Protein AF-A0A7S1F2A9-F1 (afdb_monomer_lite)

Foldseek 3Di:
DLLLPDVSVLVVVLCVVQVKDKAWFAPPRPQQDVVSPDTDPDPTDIDIGDDPVRLVSSLSSVLSSVVSVVVVVVVVCVVCVVVVHDDDDDPDADEDDDPVNCVSNPCSCVPGHHPPDDPPPDD

Organism: Noctiluca scintillans (NCBI:txid2966)

InterPro domains:
  IPR036612 K Homology domain, type 1 superfamily [G3DSA:3.30.1370.10] (1-84)
  IPR036612 K Homology domain, typ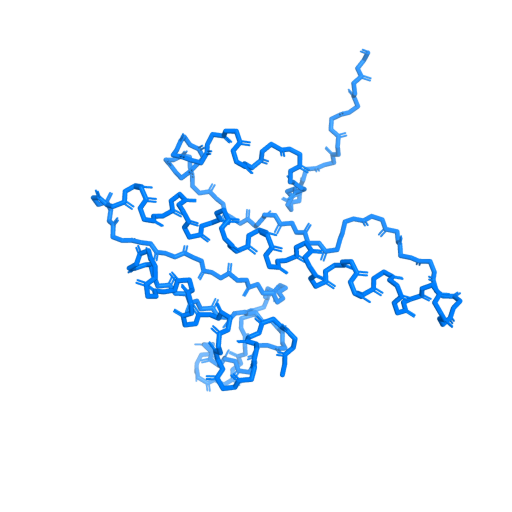e 1 superfamily [SSF54791] (2-54)
  IPR055256 KHDC4/BBP-like, KH-domain type I [PF22675] (3-65)

Radius of gyration: 15.64 Å; chains: 1; bounding box: 41×39×34 Å

Secondary structure (DSSP, 8-state):
-TTT-GGGHHHHHHHHHH--EEEEESTTS--EEETTTEE-SS-SEEEEE--TT-HHHHHHHHHHHHHHHHHHHHHHHHHHHHTTPPPPS-S--B----HHHHHHHGGGGTT--BTT-------

Structure (mmCIF, N/CA/C/O backbone):
data_AF-A0A7S1F2A9-F1
#
_entry.id   AF-A0A7S1F2A9-F1
#
loop_
_atom_site.group_PDB
_atom_site.id
_atom_site.type_symbol
_atom_site.label_atom_id
_atom_site.label_alt_id
_atom_site.label_comp_id
_atom_site.label_asym_id
_atom_site.label_entity_id
_atom_site.label_seq_id
_atom_site.pdbx_PDB_ins_code
_atom_site.Cartn_x
_atom_site.Cartn_y
_atom_site.Cartn_z
_atom_site.occupancy
_atom_site.B_iso_or_equiv
_atom_site.auth_seq_id
_atom_site.auth_comp_id
_atom_site.auth_asym_id
_atom_site.auth_atom_id
_atom_site.pdbx_PDB_model_num
ATOM 1 N N . PRO A 1 1 ? -2.656 -9.275 13.734 1.00 61.94 1 PRO A N 1
ATOM 2 C CA . PRO A 1 1 ? -2.712 -7.914 13.134 1.00 61.94 1 PRO A CA 1
ATOM 3 C C . PRO A 1 1 ? -3.602 -7.913 11.879 1.00 61.94 1 PRO A C 1
ATOM 5 O O . PRO A 1 1 ? -3.447 -8.813 11.061 1.00 61.94 1 PRO A O 1
ATOM 8 N N . MET A 1 2 ? -4.548 -6.971 11.740 1.00 77.06 2 MET A N 1
ATOM 9 C CA . MET A 1 2 ? -5.568 -7.022 10.669 1.00 77.06 2 MET A CA 1
ATOM 10 C C . MET A 1 2 ? -5.005 -6.818 9.255 1.00 77.06 2 MET A C 1
ATOM 12 O O . MET A 1 2 ? -5.494 -7.455 8.331 1.00 77.06 2 MET A O 1
ATOM 16 N N . LEU A 1 3 ? -3.965 -5.991 9.105 1.00 78.06 3 LEU A N 1
ATOM 17 C CA . LEU A 1 3 ? -3.303 -5.735 7.816 1.00 78.06 3 LEU A CA 1
ATOM 18 C C . LEU A 1 3 ? -2.425 -6.908 7.362 1.00 78.06 3 LEU A C 1
ATOM 20 O O . LEU A 1 3 ? -2.520 -7.373 6.235 1.00 78.06 3 LEU A O 1
ATOM 24 N N . ILE A 1 4 ? -1.581 -7.414 8.264 1.00 81.94 4 ILE A N 1
ATOM 25 C CA . ILE A 1 4 ? -0.610 -8.477 7.958 1.00 81.94 4 ILE A CA 1
ATOM 26 C C . ILE A 1 4 ? -1.300 -9.847 7.798 1.00 81.94 4 ILE A C 1
ATOM 28 O O . ILE A 1 4 ? -0.809 -10.721 7.084 1.00 81.94 4 ILE A O 1
ATOM 32 N N . GLY A 1 5 ? -2.455 -10.034 8.440 1.00 80.00 5 GLY A N 1
ATOM 33 C CA . GLY A 1 5 ? -3.117 -11.330 8.543 1.00 80.00 5 GLY A CA 1
ATOM 34 C C . GLY A 1 5 ? -2.455 -12.242 9.580 1.00 80.00 5 GLY A C 1
ATOM 35 O O . GLY A 1 5 ? -1.439 -11.905 10.200 1.00 80.00 5 GLY A O 1
ATOM 36 N N . HIS A 1 6 ? -3.060 -13.406 9.813 1.00 85.81 6 HIS A N 1
ATOM 37 C CA . HIS A 1 6 ? -2.492 -14.403 10.717 1.00 85.81 6 HIS A CA 1
ATOM 38 C C . HIS A 1 6 ? -1.231 -15.002 10.081 1.00 85.81 6 HIS A C 1
ATOM 40 O O . HIS A 1 6 ? -1.262 -15.437 8.933 1.00 85.81 6 HIS A O 1
ATOM 46 N N . GLY A 1 7 ? -0.102 -14.964 10.794 1.00 83.88 7 GLY A N 1
ATOM 47 C CA . GLY A 1 7 ? 1.176 -15.468 10.279 1.00 83.88 7 GLY A CA 1
ATOM 48 C C . GLY A 1 7 ? 1.685 -14.776 9.005 1.00 83.88 7 GLY A C 1
ATOM 49 O O . GLY A 1 7 ? 2.495 -15.360 8.291 1.00 83.88 7 GLY A O 1
ATOM 50 N N . GLY A 1 8 ? 1.208 -13.567 8.681 1.00 85.75 8 GLY A N 1
ATOM 51 C CA . GLY A 1 8 ? 1.592 -12.885 7.440 1.00 85.75 8 GLY A CA 1
ATOM 52 C C . GLY A 1 8 ? 0.799 -13.293 6.203 1.00 85.75 8 GLY A C 1
ATOM 53 O O . GLY A 1 8 ? 1.219 -12.951 5.102 1.00 85.75 8 GLY A O 1
ATOM 54 N N . SER A 1 9 ? -0.322 -14.008 6.354 1.00 89.44 9 SER A N 1
ATOM 55 C CA . SER A 1 9 ? -1.097 -14.569 5.238 1.00 89.44 9 SER A CA 1
ATOM 56 C C . SER A 1 9 ? -1.451 -13.557 4.147 1.00 89.44 9 SER A C 1
ATOM 58 O O . SER A 1 9 ? -1.339 -13.870 2.964 1.00 89.44 9 SER A O 1
ATOM 60 N N . ASN A 1 10 ? -1.856 -12.342 4.526 1.00 88.69 10 ASN A N 1
ATOM 61 C CA . ASN A 1 10 ? -2.317 -11.340 3.564 1.00 88.69 10 ASN A CA 1
ATOM 62 C C . ASN A 1 10 ? -1.142 -10.783 2.763 1.00 88.69 10 ASN A C 1
ATOM 64 O O . ASN A 1 10 ? -1.224 -10.668 1.545 1.00 88.69 10 ASN A O 1
ATOM 68 N N . VAL A 1 11 ? -0.027 -10.504 3.443 1.00 91.38 11 VAL A N 1
ATOM 69 C CA . VAL A 1 11 ? 1.212 -10.047 2.804 1.00 91.38 11 VAL A CA 1
ATOM 70 C C . VAL A 1 11 ? 1.778 -11.138 1.899 1.00 91.38 11 VAL A C 1
ATOM 72 O O . VAL A 1 11 ? 2.071 -10.867 0.740 1.00 91.38 11 VAL A O 1
ATOM 75 N N . ARG A 1 12 ? 1.880 -12.376 2.401 1.00 93.12 12 ARG A N 1
ATOM 76 C CA . ARG A 1 12 ? 2.415 -13.518 1.651 1.00 93.12 12 ARG A CA 1
ATOM 77 C C . ARG A 1 12 ? 1.634 -13.763 0.366 1.00 93.12 12 ARG A C 1
ATOM 79 O O . ARG A 1 12 ? 2.242 -13.883 -0.681 1.00 93.12 12 ARG A O 1
ATOM 86 N N . ARG A 1 13 ? 0.300 -13.725 0.422 1.00 94.75 13 ARG A N 1
ATOM 87 C CA . ARG A 1 13 ? -0.553 -13.874 -0.764 1.00 94.75 13 ARG A CA 1
ATOM 88 C C . ARG A 1 13 ? -0.231 -12.856 -1.863 1.00 94.75 13 ARG A C 1
ATOM 90 O O . ARG A 1 13 ? -0.326 -13.198 -3.034 1.00 94.75 13 ARG A O 1
ATOM 97 N N . ILE A 1 14 ? 0.098 -11.612 -1.508 1.00 95.12 14 ILE A N 1
ATOM 98 C CA . ILE A 1 14 ? 0.466 -10.597 -2.505 1.00 95.12 14 ILE A CA 1
ATOM 99 C C . ILE A 1 14 ? 1.873 -10.876 -3.037 1.00 95.12 14 ILE A C 1
ATOM 101 O O . ILE A 1 14 ? 2.054 -10.918 -4.245 1.00 95.12 14 ILE A O 1
ATOM 105 N N . VAL A 1 15 ? 2.838 -11.137 -2.149 1.00 95.25 15 VAL A N 1
ATOM 106 C CA . VAL A 1 15 ? 4.225 -11.459 -2.531 1.00 95.25 15 VAL A CA 1
ATOM 107 C C . VAL A 1 15 ? 4.279 -12.662 -3.479 1.00 95.25 15 VAL A C 1
ATOM 109 O O . VAL A 1 15 ? 4.907 -12.578 -4.529 1.00 95.25 15 VAL A O 1
ATOM 112 N N . ASP A 1 16 ? 3.576 -13.747 -3.153 1.00 96.12 16 ASP A N 1
ATOM 113 C CA . ASP A 1 16 ? 3.556 -14.979 -3.949 1.00 96.12 16 ASP A CA 1
ATOM 114 C C . ASP A 1 16 ? 2.908 -14.765 -5.327 1.00 96.12 16 ASP A C 1
ATOM 116 O O . ASP A 1 16 ? 3.305 -15.394 -6.304 1.00 96.12 16 ASP A O 1
ATOM 120 N N . ALA A 1 17 ? 1.911 -13.878 -5.419 1.00 95.56 17 ALA A N 1
ATOM 121 C CA . ALA A 1 17 ? 1.184 -13.618 -6.660 1.00 95.56 17 ALA A CA 1
ATOM 122 C C . ALA A 1 17 ? 1.902 -12.644 -7.603 1.00 95.56 17 ALA A C 1
ATOM 124 O O . ALA A 1 17 ? 1.607 -12.642 -8.796 1.00 95.56 17 ALA A O 1
ATOM 125 N N . THR A 1 18 ? 2.781 -11.783 -7.083 1.00 96.44 18 THR A N 1
ATOM 126 C CA . THR A 1 18 ? 3.325 -10.662 -7.864 1.00 96.44 18 THR A CA 1
ATOM 127 C C . THR A 1 18 ? 4.842 -10.574 -7.869 1.00 96.44 18 THR A C 1
ATOM 129 O O . THR A 1 18 ? 5.368 -9.707 -8.550 1.00 96.44 18 THR A O 1
ATOM 132 N N . GLY A 1 19 ? 5.551 -11.362 -7.056 1.00 94.38 19 GLY A N 1
ATOM 133 C CA . GLY A 1 19 ? 7.005 -11.247 -6.887 1.00 94.38 19 GLY A CA 1
ATOM 134 C C . GLY A 1 19 ? 7.466 -9.954 -6.198 1.00 94.38 19 GLY A C 1
ATOM 135 O O . GLY A 1 19 ? 8.657 -9.771 -5.939 1.00 94.38 19 GLY A O 1
ATOM 136 N N . ALA A 1 20 ? 6.538 -9.057 -5.851 1.00 96.06 20 ALA A N 1
ATOM 137 C CA . ALA A 1 20 ? 6.864 -7.779 -5.244 1.00 96.06 20 ALA A CA 1
ATOM 138 C C . ALA A 1 20 ? 7.325 -7.957 -3.794 1.00 96.06 20 ALA A C 1
ATOM 140 O O . ALA A 1 20 ? 6.914 -8.860 -3.065 1.00 96.06 20 ALA A O 1
ATOM 141 N N . LYS A 1 21 ? 8.152 -7.023 -3.337 1.00 94.75 21 LYS A N 1
ATOM 142 C CA . LYS A 1 21 ? 8.611 -6.932 -1.954 1.00 94.75 21 LYS A CA 1
ATOM 143 C C . LYS A 1 21 ? 7.695 -5.984 -1.194 1.00 94.75 21 LYS A C 1
ATOM 145 O O . LYS A 1 21 ? 7.461 -4.845 -1.600 1.00 94.75 21 LYS A O 1
ATOM 150 N N . ILE A 1 22 ? 7.221 -6.463 -0.054 1.00 93.62 22 ILE A N 1
ATOM 151 C CA . ILE A 1 22 ? 6.272 -5.757 0.793 1.00 93.62 22 ILE A CA 1
ATOM 152 C C . ILE A 1 22 ? 6.868 -5.543 2.183 1.00 93.62 22 ILE A C 1
ATOM 154 O O . ILE A 1 22 ? 7.347 -6.485 2.815 1.00 93.62 22 ILE A O 1
ATOM 158 N N . ARG A 1 23 ? 6.806 -4.305 2.686 1.00 91.94 23 ARG A N 1
ATOM 159 C CA . ARG A 1 23 ? 7.300 -3.939 4.022 1.00 91.94 23 ARG A CA 1
ATOM 160 C C . ARG A 1 23 ? 6.274 -3.095 4.771 1.00 91.94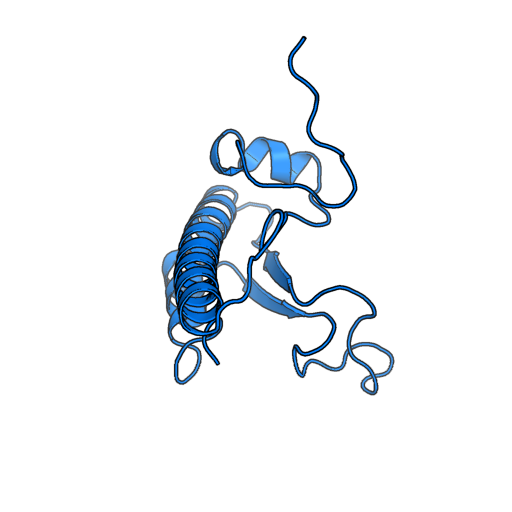 23 ARG A C 1
ATOM 162 O O . ARG A 1 23 ? 5.691 -2.178 4.203 1.00 91.94 23 ARG A O 1
ATOM 169 N N . ILE A 1 24 ? 6.082 -3.384 6.055 1.00 92.00 24 ILE A N 1
ATOM 170 C CA . ILE A 1 24 ? 5.315 -2.525 6.965 1.00 92.00 24 ILE A CA 1
ATOM 171 C C . ILE A 1 24 ? 6.307 -1.594 7.659 1.00 92.00 24 ILE A C 1
ATOM 173 O O . ILE A 1 24 ? 7.328 -2.057 8.168 1.00 92.00 24 ILE A O 1
ATOM 177 N N . ARG A 1 25 ? 6.048 -0.288 7.595 1.00 92.19 25 ARG A N 1
ATOM 178 C CA . ARG A 1 25 ? 6.983 0.779 7.983 1.00 92.19 25 ARG A CA 1
ATOM 179 C C . ARG A 1 25 ? 6.245 1.889 8.734 1.00 92.19 25 ARG A C 1
ATOM 181 O O . ARG A 1 25 ? 5.018 1.947 8.689 1.00 92.19 25 ARG A O 1
ATOM 188 N N . GLY A 1 26 ? 6.990 2.784 9.379 1.00 91.38 26 GLY A N 1
ATOM 189 C CA . GLY A 1 26 ? 6.434 3.929 10.110 1.00 91.38 26 GLY A CA 1
ATOM 190 C C . GLY A 1 26 ? 6.013 3.603 11.544 1.00 91.38 26 GLY A C 1
ATOM 191 O O . GLY A 1 26 ? 6.220 2.490 12.036 1.00 91.38 26 GLY A O 1
ATOM 192 N N . ARG A 1 27 ? 5.432 4.591 12.227 1.00 92.50 27 ARG A N 1
ATOM 193 C CA . ARG A 1 27 ? 5.059 4.482 13.645 1.00 92.50 27 ARG A CA 1
ATOM 194 C C . ARG A 1 27 ? 4.010 3.394 13.883 1.00 92.50 27 ARG A C 1
ATOM 196 O O . ARG A 1 27 ? 2.978 3.374 13.2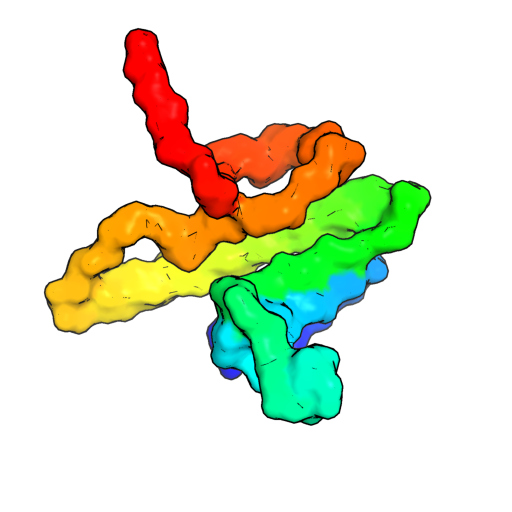18 1.00 92.50 27 ARG A O 1
ATOM 203 N N . GLY A 1 28 ? 4.249 2.530 14.864 1.00 90.38 28 GLY A N 1
ATOM 204 C CA . GLY A 1 28 ? 3.398 1.391 15.210 1.00 90.38 28 GLY A CA 1
ATOM 205 C C . GLY A 1 28 ? 3.594 0.157 14.323 1.00 90.38 28 GLY A C 1
ATOM 206 O O . GLY A 1 28 ? 2.789 -0.771 14.397 1.00 90.38 28 GLY A O 1
ATOM 207 N N . SER A 1 29 ? 4.627 0.131 13.473 1.00 90.38 29 SER A N 1
ATOM 208 C CA . SER A 1 29 ? 4.940 -1.019 12.607 1.00 90.38 29 SER A CA 1
ATOM 209 C C . SER A 1 29 ? 5.688 -2.145 13.326 1.00 90.38 29 SER A C 1
ATOM 211 O O . SER A 1 29 ? 5.672 -3.286 12.864 1.00 90.38 29 SER A O 1
ATOM 213 N N . GLY A 1 30 ? 6.362 -1.833 14.431 1.00 88.88 30 GLY A N 1
ATOM 214 C CA . GLY A 1 30 ? 7.339 -2.679 15.107 1.00 88.88 30 GLY A CA 1
ATOM 215 C C . GLY A 1 30 ? 8.691 -2.770 14.389 1.00 88.88 30 GLY A C 1
ATOM 216 O O . GLY A 1 30 ? 9.548 -3.534 14.829 1.00 88.88 30 GLY A O 1
ATOM 217 N N . HIS A 1 31 ? 8.901 -2.042 13.285 1.00 87.12 31 HIS A N 1
ATOM 218 C CA . HIS A 1 31 ? 10.130 -2.116 12.493 1.00 87.12 31 HIS A CA 1
ATOM 219 C C . HIS A 1 31 ? 11.095 -0.976 12.844 1.00 87.12 31 HIS A C 1
ATOM 221 O O . HIS A 1 31 ? 10.858 0.181 12.497 1.00 87.12 31 HIS A O 1
ATOM 227 N N . LEU A 1 32 ? 12.196 -1.312 13.524 1.00 90.44 32 LEU A N 1
ATOM 228 C CA . LEU A 1 32 ? 13.225 -0.347 13.916 1.00 90.44 32 LEU A CA 1
ATOM 229 C C . LEU A 1 32 ? 14.198 -0.098 12.757 1.00 90.44 32 LEU A C 1
ATOM 231 O O . LEU A 1 32 ? 14.817 -1.028 12.245 1.00 90.44 32 LEU A O 1
ATOM 235 N N . GLU A 1 33 ? 14.339 1.164 12.360 1.00 85.50 33 GLU A N 1
ATOM 236 C CA . GLU A 1 33 ? 15.135 1.591 11.202 1.00 85.50 33 GLU A CA 1
ATOM 237 C C . GLU A 1 33 ? 16.150 2.673 11.569 1.00 85.50 33 GLU A C 1
ATOM 239 O O . GLU A 1 33 ? 17.296 2.613 11.133 1.00 85.50 33 GLU A O 1
ATOM 244 N N . VAL A 1 34 ? 15.751 3.649 12.389 1.00 81.12 34 VAL A N 1
ATOM 245 C CA . VAL A 1 34 ? 16.611 4.763 12.798 1.00 81.12 34 VAL A CA 1
ATOM 246 C C . VAL A 1 34 ? 17.574 4.251 13.862 1.00 81.12 34 VAL A C 1
ATOM 248 O O . VAL A 1 34 ? 17.161 3.950 14.987 1.00 81.12 34 VAL A O 1
ATOM 251 N N . ASP A 1 35 ? 18.836 4.072 13.471 1.00 82.88 35 ASP A N 1
ATOM 252 C CA . ASP A 1 35 ? 19.919 3.488 14.275 1.00 82.88 35 ASP A CA 1
ATOM 253 C C . ASP A 1 35 ? 19.580 2.113 14.884 1.00 82.88 35 ASP A C 1
ATOM 255 O O . ASP A 1 35 ? 20.121 1.727 15.921 1.00 82.88 35 ASP A O 1
ATOM 259 N N . GLY A 1 36 ? 18.627 1.391 14.280 1.00 84.88 36 GLY A N 1
ATOM 260 C CA . GLY A 1 36 ? 18.068 0.148 14.826 1.00 84.88 36 GLY A CA 1
ATOM 261 C C . GLY A 1 36 ? 17.320 0.320 16.156 1.00 84.88 36 GLY A C 1
ATOM 262 O O . GLY A 1 36 ? 17.030 -0.670 16.823 1.00 84.88 36 GLY A O 1
ATOM 263 N N . LYS A 1 37 ? 17.014 1.560 16.553 1.00 90.25 37 LYS A N 1
ATOM 264 C CA . LYS A 1 37 ? 16.417 1.911 17.851 1.00 90.25 37 LYS A CA 1
ATOM 265 C C . LYS A 1 37 ? 15.021 2.497 17.737 1.00 90.25 37 LYS A C 1
ATOM 267 O O . LYS A 1 37 ? 14.223 2.307 18.650 1.00 90.25 37 LYS A O 1
ATOM 272 N N . PHE A 1 38 ? 14.718 3.189 16.640 1.00 89.38 38 PHE A N 1
ATOM 273 C CA . PHE A 1 38 ? 13.418 3.829 16.455 1.00 89.38 38 PHE A CA 1
ATOM 274 C C . PHE A 1 38 ? 12.774 3.447 15.129 1.00 89.38 38 PHE A C 1
ATOM 276 O O . PHE A 1 38 ? 13.442 3.209 14.121 1.00 89.38 38 PHE A O 1
ATOM 283 N N . GLU A 1 39 ? 11.448 3.410 15.138 1.00 93.44 39 GLU A N 1
ATOM 284 C CA . GLU A 1 39 ? 10.647 3.329 13.923 1.00 93.44 39 GLU A CA 1
ATOM 285 C C . GLU A 1 39 ? 10.787 4.619 13.106 1.00 93.44 39 GLU A C 1
ATOM 287 O O . GLU A 1 39 ? 11.082 5.691 13.644 1.00 93.44 39 GLU A O 1
ATOM 292 N N . ALA A 1 40 ? 10.541 4.532 11.799 1.00 89.69 40 ALA A N 1
ATOM 293 C CA . ALA A 1 40 ? 10.560 5.709 10.941 1.00 89.69 40 ALA A CA 1
ATOM 294 C C . ALA A 1 40 ? 9.539 6.772 11.420 1.00 89.69 40 ALA A C 1
ATOM 296 O O . ALA A 1 40 ? 8.411 6.421 11.787 1.00 89.69 40 ALA A O 1
ATOM 297 N N . PRO A 1 41 ? 9.875 8.080 11.377 1.00 90.19 41 PRO A N 1
ATOM 298 C CA . PRO A 1 41 ? 9.012 9.167 11.854 1.00 90.19 41 PRO A CA 1
ATOM 299 C C . PRO A 1 41 ? 7.850 9.499 10.892 1.00 90.19 41 PRO A C 1
ATOM 301 O O . PRO A 1 41 ? 7.432 10.649 10.767 1.00 90.19 41 PRO A O 1
ATOM 304 N N . THR A 1 42 ? 7.293 8.491 10.231 1.00 88.75 42 THR A N 1
ATOM 305 C CA . THR A 1 42 ? 6.208 8.571 9.247 1.00 88.75 42 THR A CA 1
ATOM 306 C C . THR A 1 42 ? 4.965 7.826 9.755 1.00 88.75 42 THR A C 1
ATOM 308 O O . THR A 1 42 ? 5.071 7.015 10.682 1.00 88.75 42 THR A O 1
ATOM 311 N N . PRO A 1 43 ? 3.760 8.104 9.217 1.00 91.50 43 PRO A N 1
ATOM 312 C CA . PRO A 1 43 ? 2.575 7.298 9.516 1.00 91.50 43 PRO A CA 1
ATOM 313 C C . PRO A 1 43 ? 2.796 5.813 9.194 1.00 91.50 43 PRO A C 1
ATOM 315 O O . PRO A 1 43 ? 3.610 5.483 8.331 1.00 91.50 43 PRO A O 1
ATOM 318 N N . LEU A 1 44 ? 2.054 4.926 9.868 1.00 92.25 44 LEU A N 1
ATOM 319 C CA . LEU A 1 44 ? 2.051 3.497 9.552 1.00 92.25 44 LEU A CA 1
ATOM 320 C C . LEU A 1 44 ? 1.706 3.300 8.072 1.00 92.25 44 LEU A C 1
ATOM 322 O O . LEU A 1 44 ? 0.673 3.784 7.612 1.00 92.25 44 LEU A O 1
ATOM 326 N N . MET A 1 45 ? 2.554 2.591 7.333 1.00 92.19 45 MET A N 1
ATOM 327 C CA . MET A 1 45 ? 2.400 2.464 5.886 1.00 92.19 45 MET A CA 1
ATOM 328 C C . MET A 1 45 ? 2.798 1.094 5.353 1.00 92.19 45 MET A C 1
ATOM 330 O O . MET A 1 45 ? 3.626 0.379 5.928 1.00 92.19 45 MET A O 1
ATOM 334 N N . TRP A 1 46 ? 2.215 0.779 4.198 1.00 93.50 46 TRP A N 1
ATOM 335 C CA . TRP A 1 46 ? 2.566 -0.369 3.383 1.00 93.50 46 TRP A CA 1
ATOM 336 C C . TRP A 1 46 ? 3.494 0.082 2.252 1.00 93.50 46 TRP A C 1
ATOM 338 O O . TRP A 1 46 ? 3.070 0.782 1.337 1.00 93.50 46 TRP A O 1
ATOM 348 N N . ALA A 1 47 ? 4.771 -0.282 2.333 1.00 94.25 47 ALA A N 1
ATOM 349 C CA . ALA A 1 47 ? 5.747 -0.002 1.289 1.00 94.25 47 ALA A CA 1
ATOM 350 C C . ALA A 1 47 ? 5.784 -1.169 0.296 1.00 94.25 47 ALA A C 1
ATOM 352 O O . ALA A 1 47 ? 6.126 -2.296 0.670 1.00 94.25 47 ALA A O 1
ATOM 353 N N . VAL A 1 48 ? 5.431 -0.878 -0.956 1.00 95.12 48 VAL A N 1
ATOM 354 C CA . VAL A 1 48 ? 5.461 -1.817 -2.080 1.00 95.12 48 VAL A CA 1
ATOM 355 C C . VAL A 1 48 ? 6.634 -1.448 -2.974 1.00 95.12 48 VAL A C 1
ATOM 357 O O . VAL A 1 48 ? 6.764 -0.303 -3.399 1.00 95.12 48 VAL A O 1
ATOM 360 N N . THR A 1 49 ? 7.494 -2.419 -3.252 1.00 93.81 49 THR A N 1
ATOM 361 C CA . THR A 1 49 ? 8.646 -2.265 -4.144 1.00 93.81 49 THR A CA 1
ATOM 362 C C . THR A 1 49 ? 8.704 -3.476 -5.065 1.00 93.81 49 THR A C 1
ATOM 364 O O . THR A 1 49 ? 8.549 -4.594 -4.581 1.00 93.81 49 THR A O 1
ATOM 367 N N . ALA A 1 50 ? 8.945 -3.283 -6.355 1.00 93.31 50 ALA A N 1
ATOM 368 C CA . ALA A 1 50 ? 9.238 -4.359 -7.302 1.00 93.31 50 ALA A CA 1
ATOM 369 C C . ALA A 1 50 ? 10.595 -4.102 -7.965 1.00 93.31 50 ALA A C 1
ATOM 371 O O . ALA A 1 50 ? 11.188 -3.035 -7.774 1.00 93.31 50 ALA A O 1
ATOM 372 N N . ASP A 1 51 ? 11.090 -5.080 -8.714 1.00 91.00 51 ASP A N 1
ATOM 373 C CA . ASP A 1 51 ? 12.269 -4.875 -9.548 1.00 91.00 51 ASP A CA 1
ATOM 374 C C . ASP A 1 51 ? 11.899 -3.961 -10.734 1.00 91.00 51 ASP A C 1
ATOM 376 O O . ASP A 1 51 ? 10.755 -3.946 -11.183 1.00 91.00 51 ASP A O 1
ATOM 380 N N . TYR A 1 52 ? 12.847 -3.147 -11.212 1.00 85.31 52 TYR A N 1
ATOM 381 C CA . TYR A 1 52 ? 12.565 -2.062 -12.171 1.00 85.31 52 TYR A CA 1
ATOM 382 C C . TYR A 1 52 ? 11.950 -2.552 -13.494 1.00 85.31 52 TYR A C 1
ATOM 384 O O . TYR A 1 52 ? 11.161 -1.845 -14.111 1.00 85.31 52 TYR A O 1
ATOM 392 N N . GLU A 1 53 ? 12.290 -3.773 -13.906 1.00 91.25 53 GLU A N 1
ATOM 393 C CA . GLU A 1 53 ? 11.792 -4.402 -15.134 1.00 91.25 53 GLU A CA 1
ATOM 394 C C . GLU A 1 53 ? 10.393 -5.026 -14.966 1.00 91.25 53 GLU A C 1
ATOM 396 O O . GLU A 1 53 ? 9.765 -5.398 -15.955 1.00 91.25 53 GLU A O 1
ATOM 401 N N . ASP A 1 54 ? 9.874 -5.112 -13.736 1.00 94.38 54 ASP A N 1
ATOM 402 C CA . ASP A 1 54 ? 8.606 -5.772 -13.413 1.00 94.38 54 ASP A CA 1
ATOM 403 C C . ASP A 1 54 ? 7.485 -4.767 -13.097 1.00 94.38 54 ASP A C 1
ATOM 405 O O . ASP A 1 54 ? 6.951 -4.664 -11.984 1.00 94.38 54 ASP A O 1
ATOM 409 N N . ALA A 1 55 ? 7.115 -3.993 -14.119 1.00 94.12 55 ALA A N 1
ATOM 410 C CA . ALA A 1 55 ? 6.020 -3.031 -14.025 1.00 94.12 55 ALA A CA 1
ATOM 411 C C . ALA A 1 55 ? 4.666 -3.712 -13.742 1.00 94.12 55 ALA A C 1
ATOM 413 O O . ALA A 1 55 ? 3.838 -3.168 -13.006 1.00 94.12 55 ALA A O 1
ATOM 414 N N . GLU A 1 56 ? 4.432 -4.906 -14.295 1.00 95.00 56 GLU A N 1
ATOM 415 C CA . GLU A 1 56 ? 3.184 -5.645 -14.092 1.00 95.00 56 GLU A CA 1
ATOM 416 C C . GLU A 1 56 ? 3.064 -6.170 -12.655 1.00 95.00 56 GLU A C 1
ATOM 418 O O . GLU A 1 56 ? 2.023 -5.975 -12.018 1.00 95.00 56 GLU A O 1
ATOM 423 N N . GLY A 1 57 ? 4.126 -6.770 -12.110 1.00 96.00 57 GLY A N 1
ATOM 424 C CA . GLY A 1 57 ? 4.177 -7.221 -10.724 1.00 96.00 57 GLY A CA 1
ATOM 425 C C . GLY A 1 57 ? 4.007 -6.065 -9.744 1.00 96.00 57 GLY A C 1
ATOM 426 O O . GLY A 1 57 ? 3.211 -6.171 -8.806 1.00 96.00 57 GLY A O 1
ATOM 427 N N . PHE A 1 58 ? 4.638 -4.911 -10.000 1.00 95.94 58 PHE A N 1
ATOM 428 C CA . PHE A 1 58 ? 4.403 -3.693 -9.217 1.00 95.94 58 PHE A CA 1
ATOM 429 C C . PHE A 1 58 ? 2.933 -3.259 -9.252 1.00 95.94 58 PHE A C 1
ATOM 431 O O . PHE A 1 58 ? 2.305 -3.052 -8.207 1.00 95.94 58 PHE A O 1
ATOM 438 N N . ARG A 1 59 ? 2.361 -3.164 -10.456 1.00 96.56 59 ARG A N 1
ATOM 439 C CA . ARG A 1 59 ? 0.977 -2.742 -10.680 1.00 96.56 59 ARG A CA 1
ATOM 440 C C . ARG A 1 59 ? -0.019 -3.659 -9.968 1.00 96.56 59 ARG A C 1
ATOM 442 O O . ARG A 1 59 ? -0.928 -3.186 -9.280 1.00 96.56 59 ARG A O 1
ATOM 449 N N . ASN A 1 60 ? 0.165 -4.970 -10.098 1.00 97.19 60 ASN A N 1
ATOM 450 C CA . ASN A 1 60 ? -0.675 -5.970 -9.449 1.00 97.19 60 ASN A CA 1
ATOM 451 C C . ASN A 1 60 ? -0.512 -5.937 -7.925 1.00 97.19 60 ASN A C 1
ATOM 453 O O . ASN A 1 60 ? -1.513 -5.995 -7.207 1.00 97.19 60 ASN A O 1
ATOM 457 N N . ALA A 1 61 ? 0.711 -5.751 -7.423 1.00 97.12 61 ALA A N 1
ATOM 458 C CA . ALA A 1 61 ? 0.971 -5.654 -5.991 1.00 97.12 61 ALA A CA 1
ATOM 459 C C . ALA A 1 61 ? 0.248 -4.459 -5.368 1.00 97.12 61 ALA A C 1
ATOM 461 O O . ALA A 1 61 ? -0.424 -4.611 -4.345 1.00 97.12 61 ALA A O 1
ATOM 462 N N . VAL A 1 62 ? 0.323 -3.283 -6.000 1.00 96.44 62 VAL A N 1
ATOM 463 C CA . VAL A 1 62 ? -0.387 -2.084 -5.534 1.00 96.44 62 VAL A CA 1
ATOM 464 C C . VAL A 1 62 ? -1.899 -2.290 -5.595 1.00 96.44 62 VAL A C 1
ATOM 466 O O . VAL A 1 62 ? -2.584 -2.011 -4.612 1.00 96.44 62 VAL A O 1
ATOM 469 N N . LYS A 1 63 ? -2.435 -2.861 -6.681 1.00 96.75 63 LYS A N 1
ATOM 470 C CA . LYS A 1 63 ? -3.871 -3.168 -6.791 1.00 96.75 63 LYS A CA 1
ATOM 471 C C . LYS A 1 63 ? -4.358 -4.081 -5.659 1.00 96.75 63 LYS A C 1
ATOM 473 O O . LYS A 1 63 ? -5.382 -3.806 -5.037 1.00 96.75 63 LYS A O 1
ATOM 478 N N . MET A 1 64 ? -3.626 -5.156 -5.368 1.00 96.75 64 MET A N 1
ATOM 479 C CA . MET A 1 64 ? -3.980 -6.096 -4.298 1.00 96.75 64 MET A CA 1
ATOM 480 C C . MET A 1 64 ? -3.832 -5.470 -2.905 1.00 96.75 64 MET A C 1
ATOM 482 O O . MET A 1 64 ? -4.640 -5.742 -2.020 1.00 96.75 64 MET A O 1
ATOM 486 N N . THR A 1 65 ? -2.829 -4.612 -2.724 1.00 95.75 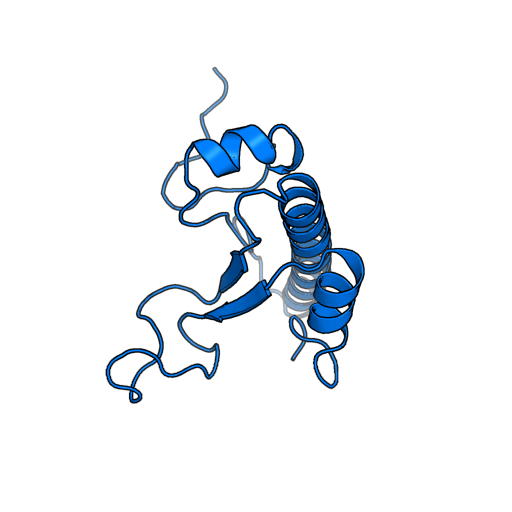65 THR A N 1
ATOM 487 C CA . THR A 1 65 ? -2.604 -3.833 -1.497 1.00 95.75 65 THR A CA 1
ATOM 488 C C . THR A 1 65 ? -3.775 -2.882 -1.237 1.00 95.75 65 THR A C 1
ATOM 490 O O . THR A 1 65 ? -4.306 -2.856 -0.128 1.00 95.75 65 THR A O 1
ATOM 493 N N . LEU A 1 66 ? -4.234 -2.146 -2.255 1.00 95.56 66 LEU A N 1
ATOM 494 C CA . LEU A 1 66 ? -5.384 -1.242 -2.143 1.00 95.56 66 LEU A CA 1
ATOM 495 C C . LEU A 1 66 ? -6.665 -1.992 -1.759 1.00 95.56 66 LEU A C 1
ATOM 497 O O . LEU A 1 66 ? -7.381 -1.544 -0.867 1.00 95.56 66 LEU A O 1
ATOM 501 N N . ALA A 1 67 ? -6.922 -3.159 -2.356 1.00 94.81 67 ALA A N 1
ATOM 502 C CA . ALA A 1 67 ? -8.086 -3.981 -2.011 1.00 94.81 67 ALA A CA 1
ATOM 503 C C . ALA A 1 67 ? -8.071 -4.452 -0.539 1.00 94.81 67 ALA A C 1
ATOM 505 O O . ALA A 1 67 ? -9.102 -4.477 0.141 1.00 94.81 67 ALA A O 1
ATOM 506 N N . GLU A 1 68 ? -6.893 -4.795 -0.015 1.00 95.06 68 GLU A N 1
ATOM 507 C CA . GLU A 1 68 ? -6.723 -5.150 1.397 1.00 95.06 68 GLU A CA 1
ATOM 508 C C . GLU A 1 68 ? -6.904 -3.938 2.323 1.00 95.06 68 GLU A C 1
ATOM 510 O O . GLU A 1 68 ? -7.587 -4.045 3.343 1.00 95.06 68 GLU A O 1
ATOM 515 N N . LEU A 1 69 ? -6.369 -2.768 1.954 1.00 94.00 69 LEU A N 1
ATOM 516 C CA . LEU A 1 69 ? -6.572 -1.525 2.706 1.00 94.00 69 LEU A CA 1
ATOM 517 C C . LEU A 1 69 ? -8.053 -1.138 2.772 1.00 94.00 69 LEU A C 1
ATOM 519 O O . LEU A 1 69 ? -8.543 -0.838 3.857 1.00 94.00 69 LEU A O 1
ATOM 523 N N . GLN A 1 70 ? -8.786 -1.243 1.661 1.00 94.31 70 GLN A N 1
ATOM 524 C CA . GLN A 1 70 ? -10.236 -1.017 1.608 1.00 94.31 70 GLN A CA 1
ATOM 525 C C . GLN A 1 70 ? -11.006 -2.001 2.501 1.00 94.31 70 GLN A C 1
ATOM 527 O O . GLN A 1 70 ? -11.952 -1.626 3.195 1.00 94.31 70 GLN A O 1
ATOM 532 N N . THR A 1 71 ? -10.581 -3.266 2.542 1.00 93.44 71 THR A N 1
ATOM 533 C CA . THR A 1 71 ? -11.184 -4.274 3.427 1.00 93.44 71 THR A CA 1
ATOM 534 C C . THR A 1 71 ? -10.980 -3.920 4.903 1.00 93.44 71 THR A C 1
ATOM 536 O O . THR A 1 71 ? -11.897 -4.069 5.717 1.00 93.44 71 THR A O 1
ATOM 539 N N . VAL A 1 72 ? -9.786 -3.448 5.268 1.00 92.81 72 VAL A N 1
ATOM 540 C CA . VAL A 1 72 ? -9.475 -3.012 6.637 1.00 92.81 72 VAL A CA 1
ATOM 541 C C . VAL A 1 72 ? -10.214 -1.721 6.989 1.00 92.81 72 VAL A C 1
ATOM 543 O O . VAL A 1 72 ? -10.792 -1.651 8.073 1.00 92.81 72 VAL A O 1
ATOM 546 N N . GLU A 1 73 ? -10.261 -0.749 6.077 1.00 93.75 73 GLU A N 1
ATOM 547 C CA . GLU A 1 73 ? -11.042 0.484 6.213 1.00 93.75 73 GLU A CA 1
ATOM 548 C C . GLU A 1 73 ? -12.510 0.164 6.494 1.00 93.75 73 GLU A C 1
ATOM 550 O O . GLU A 1 73 ? -13.055 0.621 7.496 1.00 93.75 73 GLU A O 1
ATOM 555 N N . HIS A 1 74 ? -13.137 -0.698 5.692 1.00 93.69 74 HIS A N 1
ATOM 556 C CA . HIS A 1 74 ? -14.533 -1.071 5.898 1.00 93.69 74 HIS A CA 1
ATOM 557 C C . HIS A 1 74 ? -14.777 -1.657 7.299 1.00 93.69 74 HIS A C 1
ATOM 559 O O . HIS A 1 74 ? -15.706 -1.253 8.002 1.00 93.69 74 HIS A O 1
ATOM 565 N N . ARG A 1 75 ? -13.914 -2.576 7.754 1.00 93.62 75 ARG A N 1
ATOM 566 C CA . ARG A 1 75 ? -14.012 -3.160 9.106 1.00 93.62 75 ARG A CA 1
ATOM 567 C C . ARG A 1 75 ? -13.833 -2.108 10.198 1.00 93.62 75 ARG A C 1
ATOM 569 O O . ARG A 1 75 ? -14.524 -2.169 11.215 1.00 93.62 75 ARG A O 1
ATOM 576 N N . PHE A 1 76 ? -12.920 -1.164 9.992 1.00 93.81 76 PHE A N 1
ATOM 577 C CA . PHE A 1 76 ? -12.673 -0.066 10.916 1.00 93.81 76 PHE A CA 1
ATOM 578 C C . PHE A 1 76 ? -13.874 0.882 11.006 1.00 93.81 76 PHE A C 1
ATOM 580 O O . PHE A 1 76 ? -14.335 1.162 12.109 1.00 93.81 76 PHE A O 1
ATOM 587 N N . LEU A 1 77 ? -14.454 1.286 9.874 1.00 94.38 77 LEU A N 1
ATOM 588 C CA . LEU A 1 77 ? -15.651 2.129 9.834 1.00 94.38 77 LEU A CA 1
ATOM 589 C C . LEU A 1 77 ? -16.840 1.460 10.536 1.00 94.38 77 LEU A C 1
ATOM 591 O O . LEU A 1 77 ? -17.491 2.082 11.376 1.00 94.38 77 LEU A O 1
ATOM 595 N N . VAL A 1 78 ? -17.075 0.169 10.274 1.00 94.56 78 VAL A N 1
ATOM 596 C CA . VAL A 1 78 ? -18.112 -0.618 10.966 1.00 94.56 78 VAL A CA 1
ATOM 597 C C . VAL A 1 78 ? -17.855 -0.671 12.475 1.00 94.56 78 VAL A C 1
ATOM 599 O O . VAL A 1 78 ? -18.791 -0.571 13.272 1.00 94.56 78 VAL A O 1
ATOM 602 N N . PHE A 1 79 ? -16.598 -0.828 12.894 1.00 95.12 79 PHE A N 1
ATOM 603 C CA . PHE A 1 79 ? -16.232 -0.800 14.307 1.00 95.12 79 PHE A CA 1
ATOM 604 C C . PHE A 1 79 ? -16.513 0.569 14.941 1.00 95.12 79 PHE A C 1
ATOM 606 O O . PHE A 1 79 ? -17.141 0.626 15.999 1.00 95.12 79 PHE A O 1
ATOM 613 N N . CYS A 1 80 ? -16.107 1.661 14.292 1.00 95.12 80 CYS A N 1
ATOM 614 C CA . CYS A 1 80 ? -16.341 3.019 14.776 1.00 95.12 80 CYS A CA 1
ATOM 615 C C . CYS A 1 80 ? -17.831 3.326 14.908 1.00 95.12 80 CYS A C 1
ATOM 617 O O . CYS A 1 80 ? -18.259 3.767 15.974 1.00 95.12 80 CYS A O 1
ATOM 619 N N . GLN A 1 81 ? -18.631 2.978 13.898 1.00 94.19 81 GLN A N 1
ATOM 620 C CA . GLN A 1 81 ? -20.081 3.150 13.932 1.00 94.19 81 GLN A CA 1
ATOM 621 C C . GLN A 1 81 ? -20.709 2.424 15.129 1.00 94.19 81 GLN A C 1
ATOM 623 O O . GLN A 1 81 ? -21.487 3.014 15.877 1.00 94.19 81 GLN A O 1
ATOM 628 N N . LYS A 1 82 ? -20.321 1.165 15.376 1.00 95.62 82 LYS A N 1
ATOM 629 C CA . LYS A 1 82 ? -20.796 0.384 16.535 1.00 95.62 82 LYS A CA 1
ATOM 630 C C . LYS A 1 82 ? -20.392 0.983 17.883 1.00 95.62 82 LYS A C 1
ATOM 632 O O . LYS A 1 82 ? -21.017 0.675 18.894 1.00 95.62 82 LYS A O 1
ATOM 637 N N . LYS A 1 83 ? -19.336 1.795 17.916 1.00 95.81 83 LYS A N 1
ATOM 638 C CA . LYS A 1 83 ? -18.842 2.487 19.113 1.00 95.81 83 LYS A CA 1
ATOM 639 C C . LYS A 1 83 ? -19.341 3.930 19.230 1.00 95.81 83 LYS A C 1
ATOM 641 O O . LYS A 1 83 ? -18.978 4.599 20.189 1.00 95.81 83 LYS A O 1
ATOM 646 N N . GLY A 1 84 ? -20.175 4.396 18.299 1.00 95.38 84 GLY A N 1
ATOM 647 C CA . GLY A 1 84 ? -20.663 5.777 18.281 1.00 95.38 84 GLY A CA 1
ATOM 648 C C . GLY A 1 84 ? -19.600 6.798 17.865 1.00 95.38 84 GLY A C 1
ATOM 649 O O . GLY A 1 84 ? -19.741 7.979 18.162 1.00 95.38 84 GLY A O 1
ATOM 650 N N . HIS A 1 85 ? -18.533 6.359 17.195 1.00 94.25 85 HIS A N 1
ATOM 651 C CA . HIS A 1 85 ? -17.509 7.238 16.638 1.00 94.25 85 HIS A CA 1
ATOM 652 C C . HIS A 1 85 ? -17.781 7.502 15.159 1.00 94.25 85 HIS A C 1
ATOM 654 O O . HIS A 1 85 ? -17.997 6.569 14.382 1.00 94.25 85 HIS A O 1
ATOM 660 N N . VAL A 1 86 ? -17.709 8.772 14.768 1.00 90.44 86 VAL A N 1
ATOM 661 C CA . VAL A 1 86 ? -17.719 9.190 13.366 1.00 90.44 86 VAL A CA 1
ATOM 662 C C . VAL A 1 86 ? -16.271 9.286 12.901 1.00 90.44 86 VAL A C 1
ATOM 664 O O . VAL A 1 86 ? -15.458 9.942 13.548 1.00 90.44 86 VAL A O 1
ATOM 667 N N . GLN A 1 87 ? -15.945 8.591 11.814 1.00 89.50 87 GLN A N 1
ATOM 668 C CA . GLN A 1 87 ? -14.658 8.741 11.140 1.00 89.50 87 GLN A CA 1
ATOM 669 C C . GLN A 1 87 ? -14.820 9.750 10.012 1.00 89.50 87 GLN A C 1
ATOM 671 O O . GLN A 1 87 ? -15.650 9.558 9.123 1.00 89.50 87 GLN A O 1
ATOM 676 N N . GLU A 1 88 ? -14.049 10.831 10.083 1.00 87.75 88 GLU A N 1
ATOM 677 C CA . GLU A 1 88 ? -14.039 11.892 9.083 1.00 87.75 88 GLU A CA 1
ATOM 678 C C . GLU A 1 88 ? -12.805 11.771 8.193 1.00 87.75 88 GLU A C 1
ATOM 680 O O . GLU A 1 88 ? -11.684 11.589 8.669 1.00 87.75 88 GLU A O 1
ATOM 685 N N . GLY A 1 89 ? -13.013 11.924 6.887 1.00 87.00 89 GLY A N 1
ATOM 686 C CA . GLY A 1 89 ? -11.938 11.858 5.908 1.00 87.00 89 GLY A CA 1
ATOM 687 C C . GLY A 1 89 ? -11.468 10.432 5.593 1.00 87.00 89 GLY A C 1
ATOM 688 O O . GLY A 1 89 ? -12.117 9.451 5.959 1.00 87.00 89 GLY A O 1
ATOM 689 N N . PRO A 1 90 ? -10.369 10.314 4.834 1.00 90.12 90 PRO A N 1
ATOM 690 C CA . PRO A 1 90 ? -9.889 9.027 4.351 1.00 90.12 90 PRO A CA 1
ATOM 691 C C . PRO A 1 90 ? -9.131 8.240 5.425 1.00 90.12 90 PRO A C 1
ATOM 693 O O . PRO A 1 90 ? -8.287 8.801 6.124 1.00 90.12 90 PRO A O 1
ATOM 696 N N . CYS A 1 91 ? -9.357 6.922 5.511 1.00 91.81 91 CYS A N 1
ATOM 697 C CA . CYS A 1 91 ? -8.634 6.077 6.471 1.00 91.81 91 CYS A CA 1
ATOM 698 C C . CYS A 1 91 ? -7.211 5.726 6.012 1.00 91.81 91 CYS A C 1
ATOM 700 O O . CYS A 1 91 ? -6.384 5.300 6.820 1.00 91.81 91 CYS A O 1
ATOM 702 N N . PHE A 1 92 ? -6.918 5.882 4.720 1.00 93.50 92 PHE A N 1
ATOM 703 C CA . PHE A 1 92 ? -5.592 5.688 4.149 1.00 93.50 92 PHE A CA 1
ATOM 704 C C . PHE A 1 92 ? -5.364 6.616 2.954 1.00 93.50 92 PHE A C 1
ATOM 706 O O . PHE A 1 92 ? -6.298 7.140 2.346 1.00 93.50 92 PHE A O 1
ATOM 713 N N . SER A 1 93 ? -4.096 6.814 2.613 1.00 93.94 93 SER A N 1
ATOM 714 C CA . SER A 1 93 ? -3.668 7.658 1.505 1.00 93.94 93 SER A CA 1
ATOM 715 C C . SER A 1 93 ? -2.382 7.121 0.884 1.00 93.94 93 SER A C 1
ATOM 717 O O . SER A 1 93 ? -1.613 6.392 1.515 1.00 93.94 93 SER A O 1
ATOM 719 N N . ILE A 1 94 ? -2.132 7.503 -0.364 1.00 93.94 94 ILE A N 1
ATOM 720 C CA . ILE A 1 94 ? -0.842 7.311 -1.018 1.00 93.94 94 ILE A CA 1
ATOM 721 C C . ILE A 1 94 ? 0.131 8.351 -0.458 1.00 93.94 94 ILE A C 1
ATOM 723 O O . ILE A 1 94 ? -0.161 9.550 -0.408 1.00 93.94 94 ILE A O 1
ATOM 727 N N . GLY A 1 95 ? 1.282 7.860 0.003 1.00 90.00 95 GLY A N 1
ATOM 728 C CA . GLY A 1 95 ? 2.408 8.675 0.440 1.00 90.00 95 GLY A CA 1
ATOM 729 C C . GLY A 1 95 ? 3.264 9.144 -0.737 1.00 90.00 95 GLY A C 1
ATOM 730 O O . GLY A 1 95 ? 2.750 9.626 -1.740 1.00 90.00 95 GLY A O 1
ATOM 731 N N . SER A 1 96 ? 4.582 9.003 -0.601 1.00 86.62 96 SER A N 1
ATOM 732 C CA . SER A 1 96 ? 5.515 9.311 -1.688 1.00 86.62 96 SER A CA 1
ATOM 733 C C . SER A 1 96 ? 5.342 8.319 -2.841 1.00 86.62 96 SER A C 1
ATOM 735 O O . SER A 1 96 ? 5.408 7.108 -2.622 1.00 86.62 96 SER A O 1
ATOM 737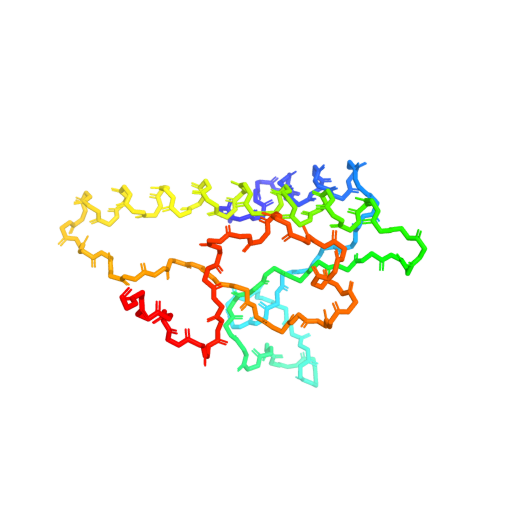 N N . LEU A 1 97 ? 5.137 8.838 -4.050 1.00 89.25 97 LEU A N 1
ATOM 738 C CA . LEU A 1 97 ? 5.012 8.067 -5.282 1.00 89.25 97 LEU A CA 1
ATOM 739 C C . LEU A 1 97 ? 5.874 8.734 -6.369 1.00 89.25 97 LEU A C 1
ATOM 741 O O . LEU A 1 97 ? 5.603 9.884 -6.711 1.00 89.25 97 LEU A O 1
ATOM 745 N N . PRO A 1 98 ? 6.922 8.068 -6.886 1.00 89.25 98 PRO A N 1
ATOM 746 C CA . PRO A 1 98 ? 7.708 8.584 -8.010 1.00 89.25 98 PRO A CA 1
ATOM 747 C C . PRO A 1 98 ? 6.873 8.714 -9.294 1.00 89.25 98 PRO A C 1
ATOM 749 O O . PRO A 1 98 ? 5.980 7.902 -9.515 1.00 89.25 98 PRO A O 1
ATOM 752 N N . GLU A 1 99 ? 7.214 9.657 -10.179 1.00 90.00 99 GLU A N 1
ATOM 753 C CA . GLU A 1 99 ? 6.501 9.899 -11.453 1.00 90.00 99 GLU A CA 1
ATOM 754 C C . GLU A 1 99 ? 6.396 8.635 -12.322 1.00 90.00 99 GLU A C 1
ATOM 756 O O . GLU A 1 99 ? 5.307 8.257 -12.741 1.00 90.00 99 GLU A O 1
ATOM 761 N N . VAL A 1 100 ? 7.496 7.890 -12.466 1.00 90.06 100 VAL A N 1
ATOM 762 C CA . VAL A 1 100 ? 7.514 6.602 -13.187 1.00 90.06 100 VAL A CA 1
ATOM 763 C C . VAL A 1 100 ? 6.526 5.596 -12.581 1.00 90.06 100 VAL A C 1
ATOM 765 O O . VAL A 1 100 ? 5.876 4.836 -13.292 1.00 90.06 100 VAL A O 1
ATOM 768 N N . ALA A 1 101 ? 6.381 5.586 -11.254 1.00 90.88 101 ALA A N 1
ATOM 769 C CA . ALA A 1 101 ? 5.423 4.710 -10.592 1.00 90.88 101 ALA A CA 1
ATOM 770 C C . ALA A 1 101 ? 3.978 5.184 -10.818 1.00 90.88 101 ALA A C 1
ATOM 772 O O . ALA A 1 101 ? 3.081 4.357 -10.943 1.00 90.88 101 ALA A O 1
ATOM 773 N N . GLU A 1 102 ? 3.740 6.494 -10.901 1.00 92.38 102 GLU A N 1
ATOM 774 C CA . GLU A 1 102 ? 2.431 7.056 -11.239 1.00 92.38 102 GLU A CA 1
ATOM 775 C C . GLU A 1 102 ? 1.993 6.673 -12.661 1.00 92.38 102 GLU A C 1
ATOM 777 O O . GLU A 1 102 ? 0.857 6.229 -12.838 1.00 92.38 102 GLU A O 1
ATOM 782 N N . GLU A 1 103 ? 2.899 6.725 -13.641 1.00 92.75 103 GLU A N 1
ATOM 783 C CA . GLU A 1 103 ? 2.639 6.278 -15.018 1.00 92.75 103 GLU A CA 1
ATOM 784 C C . GLU A 1 103 ? 2.261 4.792 -15.087 1.00 92.75 103 GLU A C 1
ATOM 786 O O . GLU A 1 103 ? 1.281 4.424 -15.739 1.00 92.75 103 GLU A O 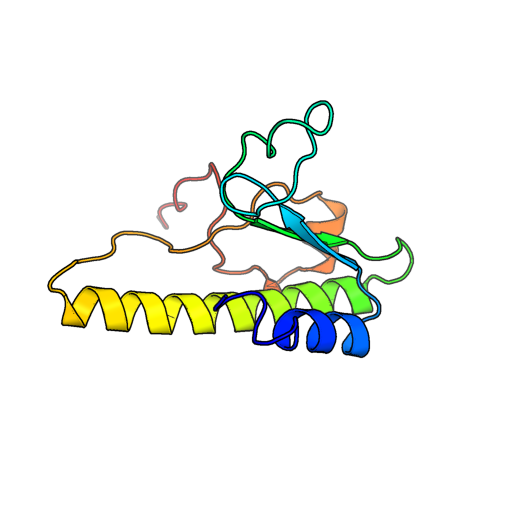1
ATOM 791 N N . VAL A 1 104 ? 2.996 3.934 -14.370 1.00 94.31 104 VAL A N 1
ATOM 792 C CA . VAL A 1 104 ? 2.732 2.484 -14.326 1.00 94.31 104 VAL A CA 1
ATOM 793 C C . VAL A 1 104 ? 1.383 2.171 -13.675 1.00 94.31 104 VAL A C 1
ATOM 795 O O . VAL A 1 104 ? 0.671 1.252 -14.097 1.00 94.31 104 VAL A O 1
ATOM 798 N N . LEU A 1 105 ? 1.017 2.910 -12.627 1.00 95.00 105 LEU A N 1
ATOM 799 C CA . LEU A 1 105 ? -0.223 2.668 -11.895 1.00 95.00 105 LEU A CA 1
ATOM 800 C C . LEU A 1 105 ? -1.447 3.202 -12.642 1.00 95.00 105 LEU A C 1
ATOM 802 O O . LEU A 1 105 ? -2.493 2.542 -12.631 1.00 95.00 105 LEU A O 1
ATOM 806 N N . GLY A 1 106 ? -1.320 4.350 -13.313 1.00 93.75 106 GLY A N 1
ATOM 807 C CA . GLY A 1 106 ? -2.392 4.977 -14.079 1.00 93.75 106 GLY A CA 1
ATOM 808 C C . GLY A 1 106 ? -3.708 5.011 -13.298 1.00 93.75 106 GLY A C 1
ATOM 809 O O . GLY A 1 106 ? -3.756 5.429 -12.144 1.00 93.75 106 GLY A O 1
ATOM 810 N N . GLN A 1 107 ? -4.772 4.472 -13.895 1.00 93.25 107 GLN A N 1
ATOM 811 C CA . GLN A 1 107 ? -6.123 4.506 -13.320 1.00 93.25 107 GLN A CA 1
ATOM 812 C C . GLN A 1 107 ? -6.302 3.698 -12.020 1.00 93.25 107 GLN A C 1
ATOM 814 O O . GLN A 1 107 ? -7.325 3.829 -11.355 1.00 93.25 107 GLN A O 1
ATOM 819 N N . ILE A 1 108 ? -5.347 2.844 -11.622 1.00 94.62 108 ILE A N 1
ATOM 820 C CA . ILE A 1 108 ? -5.473 2.059 -10.374 1.00 94.62 108 ILE A CA 1
ATOM 821 C C . ILE A 1 108 ? -5.535 2.957 -9.143 1.00 94.62 108 ILE A C 1
ATOM 823 O O . ILE A 1 108 ? -6.162 2.595 -8.148 1.00 94.62 108 ILE A O 1
ATOM 827 N N . ILE A 1 109 ? -4.862 4.101 -9.202 1.00 94.06 109 ILE A N 1
ATOM 828 C CA . ILE A 1 109 ? -4.786 5.044 -8.090 1.00 94.06 109 ILE A CA 1
ATOM 829 C C . ILE A 1 109 ? -5.795 6.188 -8.220 1.00 94.06 109 ILE A C 1
ATOM 831 O O . ILE A 1 109 ? -5.783 7.102 -7.392 1.00 94.06 109 ILE A O 1
ATOM 835 N N . ASP A 1 110 ? -6.690 6.131 -9.211 1.00 93.06 110 ASP A N 1
ATOM 836 C CA . ASP A 1 110 ? -7.766 7.105 -9.359 1.00 93.06 110 ASP A CA 1
ATOM 837 C C . ASP A 1 110 ? -8.702 7.040 -8.148 1.00 93.06 110 ASP A C 1
ATOM 839 O O . ASP A 1 110 ? -9.149 5.977 -7.717 1.00 93.06 110 ASP A O 1
ATOM 843 N N . GLY A 1 111 ? -8.985 8.205 -7.565 1.00 88.56 111 GLY A N 1
ATOM 844 C CA . GLY A 1 111 ? -9.832 8.316 -6.376 1.00 88.56 111 GLY A CA 1
ATOM 845 C C . GLY A 1 111 ? -9.157 7.909 -5.062 1.00 88.56 111 GLY A C 1
ATOM 846 O O . GLY A 1 111 ? -9.773 8.071 -4.009 1.00 88.56 111 GLY A O 1
ATOM 847 N N . VAL A 1 112 ? -7.900 7.447 -5.080 1.00 92.38 112 VAL A N 1
ATOM 848 C CA . VAL A 1 112 ? -7.152 7.183 -3.846 1.00 92.38 112 VAL A CA 1
ATOM 849 C C . VAL A 1 112 ? -6.599 8.506 -3.286 1.00 92.38 112 VAL A C 1
ATOM 851 O O . VAL A 1 112 ? -5.880 9.220 -3.992 1.00 92.38 112 VAL A O 1
ATOM 854 N N . PRO A 1 113 ? -6.897 8.857 -2.022 1.00 92.12 113 PRO A N 1
ATOM 855 C CA . PRO A 1 113 ? -6.399 10.077 -1.387 1.00 92.12 113 PRO A CA 1
ATOM 856 C C . PRO A 1 113 ? -4.869 10.152 -1.397 1.00 92.12 113 PRO A C 1
ATOM 858 O O . PRO A 1 113 ? -4.198 9.135 -1.241 1.00 92.12 113 PRO A O 1
ATOM 861 N N . ARG A 1 114 ? -4.296 11.355 -1.521 1.00 89.31 114 ARG A N 1
ATOM 862 C CA . ARG A 1 114 ? -2.839 11.582 -1.504 1.00 89.31 114 ARG A CA 1
ATOM 863 C C . ARG A 1 114 ? -2.445 12.458 -0.322 1.00 89.31 114 ARG A C 1
ATOM 865 O O . ARG A 1 114 ? -3.109 13.456 -0.041 1.00 89.31 114 ARG A O 1
ATOM 872 N N . ASN A 1 115 ? -1.368 12.100 0.374 1.00 75.25 115 ASN A N 1
ATOM 873 C CA . ASN A 1 115 ? -0.848 12.925 1.463 1.00 75.25 115 ASN A CA 1
ATOM 874 C C . ASN A 1 115 ? -0.417 14.298 0.926 1.00 75.25 115 ASN A C 1
ATOM 876 O O . ASN A 1 115 ? 0.399 14.385 0.015 1.00 75.25 115 ASN A O 1
ATOM 880 N N . GLY A 1 116 ? -0.958 15.373 1.508 1.00 58.97 116 GLY A N 1
ATOM 881 C CA . GLY A 1 116 ? -0.526 16.745 1.222 1.00 58.97 116 GLY A CA 1
ATOM 882 C C . GLY A 1 116 ? -1.218 17.463 0.057 1.00 58.97 116 GLY A C 1
ATOM 883 O O . GLY A 1 116 ? -0.822 18.585 -0.246 1.00 58.97 116 GLY A O 1
ATOM 884 N N . VAL A 1 117 ? -2.261 16.895 -0.565 1.00 44.72 117 VAL A N 1
ATOM 885 C CA . VAL A 1 117 ? -3.062 17.610 -1.578 1.00 44.72 117 VAL A CA 1
ATOM 886 C C . VAL A 1 117 ? -4.519 17.689 -1.110 1.00 44.72 117 VAL A C 1
ATOM 888 O O . VAL A 1 117 ? -5.171 16.648 -1.013 1.00 44.72 117 VAL A O 1
ATOM 891 N N . PRO A 1 118 ? -5.065 18.883 -0.797 1.00 36.94 118 PRO A N 1
ATOM 892 C CA . PRO A 1 118 ? -6.495 19.011 -0.542 1.00 36.94 118 PRO A CA 1
ATOM 893 C C . PRO A 1 118 ? -7.268 18.566 -1.793 1.00 36.94 118 PRO A C 1
ATOM 895 O O . PRO A 1 118 ? -6.785 18.786 -2.908 1.00 36.94 118 PRO A O 1
ATOM 898 N N . PRO A 1 119 ? -8.457 17.951 -1.650 1.00 41.88 119 PRO A N 1
ATOM 899 C CA . PRO A 1 119 ? -9.248 17.539 -2.803 1.00 41.88 119 PRO A CA 1
ATOM 900 C C . PRO A 1 119 ? -9.428 18.742 -3.734 1.00 41.88 119 PRO A C 1
ATOM 902 O O . PRO A 1 119 ? -9.879 19.806 -3.297 1.00 41.88 119 PRO A O 1
ATOM 905 N N . ARG A 1 120 ? -9.034 18.604 -5.011 1.00 40.72 120 ARG A N 1
ATOM 906 C CA . ARG A 1 120 ? -9.323 19.625 -6.025 1.00 40.72 120 ARG A CA 1
ATOM 907 C C . ARG A 1 120 ? -10.835 19.813 -6.025 1.00 40.72 120 ARG A C 1
ATOM 909 O O . ARG A 1 120 ? -11.563 18.915 -6.442 1.00 40.72 120 ARG A O 1
ATOM 916 N N . ARG A 1 121 ? -11.304 20.965 -5.537 1.00 38.78 121 ARG A N 1
ATOM 917 C CA . ARG A 1 121 ? -12.694 21.384 -5.726 1.00 38.78 121 ARG A CA 1
ATOM 918 C C . ARG A 1 121 ? -12.951 21.355 -7.229 1.00 38.78 121 ARG A C 1
ATOM 920 O O . ARG A 1 121 ? -12.305 22.099 -7.968 1.00 38.78 121 ARG A O 1
ATOM 927 N N . GLN A 1 122 ? -13.834 20.463 -7.666 1.00 37.50 122 GLN A N 1
ATOM 928 C CA . GLN A 1 122 ? -14.420 20.562 -8.995 1.00 37.50 122 GLN A CA 1
ATOM 929 C C . GLN A 1 122 ? -15.108 21.933 -9.061 1.00 37.50 122 GLN A C 1
ATOM 931 O O . GLN A 1 122 ? -15.828 22.303 -8.130 1.00 37.50 122 GLN A O 1
ATOM 936 N N . LYS A 1 123 ? -14.752 22.721 -10.078 1.00 38.22 123 LYS A N 1
ATOM 937 C CA . LYS A 1 123 ? -15.441 23.968 -10.416 1.00 38.22 123 LYS A CA 1
ATOM 938 C C . LYS A 1 123 ? -16.714 23.646 -11.176 1.00 38.22 123 LYS A C 1
ATOM 940 O O . LYS A 1 123 ? -16.659 22.687 -11.976 1.00 38.22 123 LYS A O 1
#

pLDDT: mean 88.21, std 13.22, range [36.94, 97.19]

Sequence (123 aa):
PMLIGHGGSNVRRIVDATGAKIRIRGRGSGHLEVDGKFEAPTPLMWAVTADYEDAEGFRNAVKMTLAELQTVEHRFLVFCQKKGHVQEGPCFSIGSLPEVAEEVLGQIIDGVPRNGVPPRRQK